Protein AF-A0A356MSA2-F1 (afdb_monomer_lite)

Radius of gyration: 12.07 Å; chains: 1; bounding box: 28×16×29 Å

Secondary structure (DSSP, 8-state):
-B-TTT--B--------S-HHHHHHHHHHHHHH-HHHHB-TTT-PBPP--GGGT-

Sequence (55 aa):
WFSDKENELLYEEYFQLRNIEKDFLPVFKKFYSSEELRTCPVSGEIMEVDPRFVD

pLDDT: mean 92.56, std 6.52, range [60.97, 97.38]

Foldseek 3Di:
DAAPPPRHQLDDDDDDDPDPVPPVLVV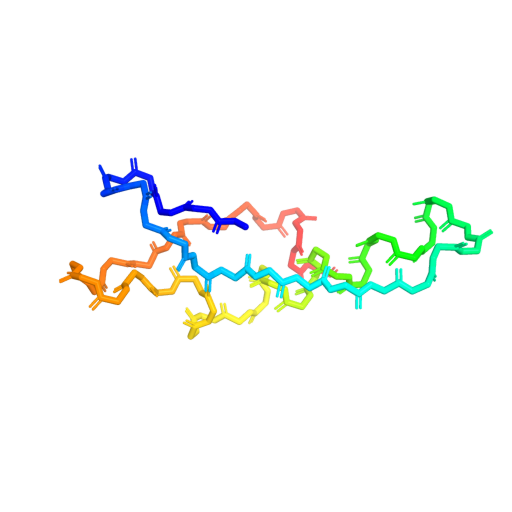LQVCQQDQNSQQDPPPRDGDDHDVVSPD

Structure (mmCIF, N/CA/C/O backbone):
data_AF-A0A356MSA2-F1
#
_entry.id   AF-A0A356MSA2-F1
#
loop_
_atom_site.group_PDB
_atom_site.id
_atom_site.type_symbol
_atom_site.label_atom_id
_atom_site.label_alt_id
_atom_site.label_comp_id
_atom_site.label_asym_id
_atom_site.label_entity_id
_atom_site.label_seq_id
_atom_site.pdbx_PDB_ins_code
_atom_site.Cartn_x
_atom_site.Cartn_y
_atom_site.Cartn_z
_atom_site.occupancy
_atom_site.B_iso_or_equiv
_atom_site.auth_seq_id
_atom_site.auth_comp_id
_atom_site.auth_asym_id
_atom_site.auth_atom_id
_atom_site.pdbx_PDB_model_num
ATOM 1 N N . TRP A 1 1 ? 2.075 4.554 2.816 1.00 95.56 1 TRP A N 1
ATOM 2 C CA . TRP A 1 1 ? 0.632 4.838 2.751 1.00 95.56 1 TRP A CA 1
ATOM 3 C C . TRP A 1 1 ? 0.094 5.005 4.152 1.00 95.56 1 TRP A C 1
ATOM 5 O O . TRP A 1 1 ? 0.537 4.283 5.038 1.00 95.56 1 TRP A O 1
ATOM 15 N N . PHE A 1 2 ? -0.823 5.950 4.335 1.00 96.31 2 PHE A N 1
ATOM 16 C CA . PHE A 1 2 ? -1.469 6.253 5.613 1.00 96.31 2 PHE A CA 1
ATOM 17 C C . PHE A 1 2 ? -2.982 6.111 5.471 1.00 96.31 2 PHE A C 1
ATOM 19 O O . PHE A 1 2 ? -3.486 6.364 4.381 1.00 96.31 2 PHE A O 1
ATOM 26 N N . SER A 1 3 ? -3.683 5.697 6.526 1.00 95.62 3 SER A N 1
ATOM 27 C CA . SER A 1 3 ? -5.145 5.574 6.519 1.00 95.62 3 SER A CA 1
ATOM 28 C C . SER A 1 3 ? -5.835 6.933 6.393 1.00 95.62 3 SER A C 1
ATOM 30 O O . SER A 1 3 ? -5.307 7.949 6.843 1.00 95.62 3 SER A O 1
ATOM 32 N N . ASP A 1 4 ? -7.031 6.949 5.802 1.00 92.75 4 ASP A N 1
ATOM 33 C CA . ASP A 1 4 ? -7.740 8.198 5.501 1.00 92.75 4 ASP A CA 1
ATOM 34 C C . ASP A 1 4 ? -8.314 8.875 6.754 1.00 92.75 4 ASP A C 1
ATOM 36 O O . ASP A 1 4 ? -8.353 10.105 6.816 1.00 92.75 4 ASP A O 1
ATOM 40 N N . LYS A 1 5 ? -8.767 8.103 7.756 1.00 94.12 5 LYS A N 1
ATOM 41 C CA . LYS A 1 5 ? -9.366 8.676 8.975 1.00 94.12 5 LYS A CA 1
ATOM 42 C C . LYS A 1 5 ? -8.358 8.937 10.080 1.00 94.12 5 LYS A C 1
ATOM 44 O O . LYS A 1 5 ? -8.321 10.035 10.625 1.00 94.12 5 LYS A O 1
ATOM 49 N N . GLU A 1 6 ? -7.568 7.924 10.418 1.00 95.38 6 GLU A N 1
ATOM 50 C CA . GLU A 1 6 ? -6.693 7.967 11.596 1.00 95.38 6 GLU A CA 1
ATOM 51 C C . GLU A 1 6 ? -5.284 8.477 11.264 1.00 95.38 6 GLU A C 1
ATOM 53 O O . GLU A 1 6 ? -4.506 8.771 12.168 1.00 95.38 6 GLU A O 1
ATOM 58 N N . ASN A 1 7 ? -4.946 8.606 9.972 1.00 95.81 7 ASN A N 1
ATOM 59 C CA . ASN A 1 7 ? -3.597 8.937 9.509 1.00 95.81 7 ASN A CA 1
ATOM 60 C C . ASN A 1 7 ? -2.531 7.994 10.107 1.00 95.81 7 ASN A C 1
ATOM 62 O O . ASN A 1 7 ? -1.422 8.403 10.453 1.00 95.81 7 ASN A O 1
ATOM 66 N N . GLU A 1 8 ? -2.883 6.714 10.219 1.00 97.31 8 GLU A N 1
ATOM 67 C CA . GLU A 1 8 ? -2.018 5.647 10.721 1.00 97.31 8 GLU A CA 1
ATOM 68 C C . GLU A 1 8 ? -1.235 5.013 9.580 1.00 97.31 8 GLU A C 1
ATOM 70 O O . GLU A 1 8 ? -1.747 4.871 8.467 1.00 97.31 8 GLU A O 1
ATOM 75 N N . LEU A 1 9 ? 0.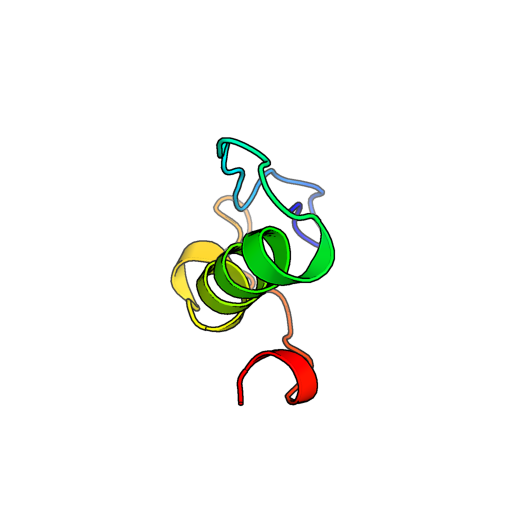015 4.627 9.839 1.00 97.25 9 LEU A N 1
ATOM 76 C CA . LEU A 1 9 ? 0.860 4.013 8.820 1.00 97.25 9 LEU A CA 1
ATOM 77 C C . LEU A 1 9 ? 0.297 2.637 8.438 1.00 97.25 9 LEU A C 1
ATOM 79 O O . LEU A 1 9 ? 0.273 1.720 9.253 1.00 97.25 9 LEU A O 1
ATOM 83 N N . LEU A 1 10 ? -0.116 2.489 7.179 1.00 97.19 10 LEU A N 1
ATOM 84 C CA . LEU A 1 10 ? -0.615 1.224 6.634 1.00 97.19 10 LEU A CA 1
ATOM 85 C C . LEU A 1 10 ? 0.517 0.368 6.076 1.00 97.19 10 LEU A C 1
ATOM 87 O O . LEU A 1 10 ? 0.616 -0.828 6.330 1.00 97.19 10 LEU A O 1
ATOM 91 N N . TYR A 1 11 ? 1.376 0.997 5.276 1.00 97.25 11 TYR A N 1
ATOM 92 C CA . TYR A 1 11 ? 2.422 0.293 4.554 1.00 97.25 11 TYR A CA 1
ATOM 93 C C . TYR A 1 11 ? 3.551 1.234 4.156 1.00 97.25 11 TYR A C 1
ATOM 95 O O . TYR A 1 11 ? 3.306 2.346 3.682 1.00 97.25 11 TYR A O 1
ATOM 103 N N . GLU A 1 12 ? 4.785 0.770 4.276 1.00 96.62 12 GLU A N 1
ATOM 104 C CA . GLU A 1 12 ? 5.964 1.407 3.701 1.00 96.62 12 GLU A CA 1
ATOM 105 C C . GLU A 1 12 ? 6.877 0.341 3.097 1.00 96.62 12 GLU A C 1
ATOM 107 O O . GLU A 1 12 ? 6.924 -0.797 3.562 1.00 96.62 12 GLU A O 1
ATOM 112 N N . GLU A 1 13 ? 7.593 0.699 2.034 1.00 94.88 13 GLU A N 1
ATOM 113 C CA . GLU A 1 13 ? 8.540 -0.203 1.387 1.00 94.88 13 GLU A CA 1
ATOM 114 C C . GLU A 1 13 ? 9.756 0.575 0.901 1.00 94.88 13 GLU A C 1
ATOM 116 O O . GLU A 1 13 ? 9.638 1.597 0.221 1.00 94.88 13 GLU A O 1
ATOM 121 N N . TYR A 1 14 ? 10.933 0.051 1.229 1.00 94.69 14 TYR A N 1
ATOM 122 C CA . TYR A 1 14 ? 12.203 0.542 0.723 1.00 94.69 14 TYR A CA 1
ATOM 123 C C . TYR A 1 14 ? 12.673 -0.366 -0.406 1.00 94.69 14 TYR A C 1
ATOM 125 O O . TYR A 1 14 ? 12.769 -1.581 -0.245 1.00 94.69 14 TYR A O 1
ATOM 133 N N . PHE A 1 15 ? 13.011 0.231 -1.542 1.00 93.44 15 PHE A N 1
ATOM 134 C CA . PHE A 1 15 ? 13.515 -0.492 -2.701 1.00 93.44 15 PHE A CA 1
ATOM 135 C 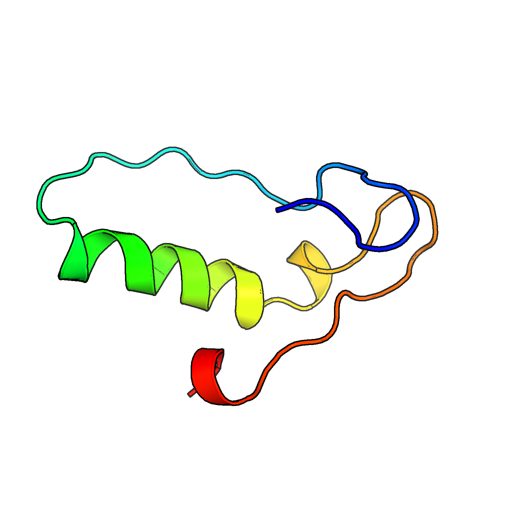C . PHE A 1 15 ? 14.641 0.290 -3.374 1.00 93.44 15 PHE A C 1
ATOM 137 O O . PHE A 1 15 ? 14.738 1.515 -3.270 1.00 93.44 15 PHE A O 1
ATOM 144 N N . GLN A 1 16 ? 15.529 -0.433 -4.058 1.00 94.44 16 GLN A N 1
ATOM 145 C CA . GLN A 1 16 ? 16.592 0.195 -4.829 1.00 94.44 16 GLN A CA 1
ATOM 146 C C . GLN A 1 16 ? 16.000 0.789 -6.106 1.00 94.44 16 GLN A C 1
ATOM 148 O O . GLN A 1 16 ? 15.572 0.055 -6.993 1.00 94.44 16 GLN A O 1
ATOM 153 N N . LEU A 1 17 ? 16.049 2.112 -6.221 1.00 95.00 17 LEU A N 1
ATOM 154 C CA . LEU A 1 17 ? 15.604 2.814 -7.414 1.00 95.00 17 LEU A CA 1
ATOM 155 C C . LEU A 1 17 ? 16.649 2.711 -8.532 1.00 95.00 17 LEU A C 1
ATOM 157 O O . LEU A 1 17 ? 17.755 3.240 -8.410 1.00 95.00 17 LEU A O 1
ATOM 161 N N . ARG A 1 18 ? 16.294 2.048 -9.634 1.00 95.50 18 ARG A N 1
ATOM 162 C CA . ARG A 1 18 ? 17.094 1.972 -10.868 1.00 95.50 18 ARG A CA 1
ATOM 163 C C . ARG A 1 18 ? 16.407 2.698 -12.021 1.00 95.50 18 ARG A C 1
ATOM 165 O O . ARG A 1 18 ? 17.077 3.321 -12.839 1.00 95.50 18 ARG A O 1
ATOM 172 N N . ASN A 1 19 ? 15.081 2.631 -12.081 1.00 95.50 19 ASN A N 1
ATOM 173 C CA . ASN A 1 19 ? 14.241 3.304 -13.057 1.00 95.50 19 ASN A CA 1
ATOM 174 C C . ASN A 1 19 ? 12.917 3.742 -12.412 1.00 95.50 19 ASN A C 1
ATOM 176 O O . ASN A 1 19 ? 12.116 2.913 -11.989 1.00 95.50 19 ASN A O 1
ATOM 180 N N . ILE A 1 20 ? 12.666 5.051 -12.390 1.00 92.31 20 ILE A N 1
ATOM 181 C CA . ILE A 1 20 ? 11.494 5.633 -11.725 1.00 92.31 20 ILE A CA 1
ATOM 182 C C . ILE A 1 20 ? 10.150 5.179 -12.304 1.00 92.31 20 ILE A C 1
ATOM 184 O O . ILE A 1 20 ? 9.215 4.949 -11.549 1.00 92.31 20 ILE A O 1
ATOM 188 N N . GLU A 1 21 ? 10.044 4.990 -13.616 1.00 90.25 21 GLU A N 1
ATOM 189 C CA . GLU A 1 21 ? 8.778 4.596 -14.245 1.00 90.25 21 GLU A CA 1
ATOM 190 C C . GLU A 1 21 ? 8.463 3.118 -14.011 1.00 90.25 21 GLU A C 1
ATOM 192 O O . GLU A 1 21 ? 7.302 2.733 -13.894 1.00 90.25 21 GLU A O 1
ATOM 197 N N . LYS A 1 22 ? 9.499 2.278 -13.941 1.00 91.00 22 LYS A N 1
ATOM 198 C CA . LYS A 1 22 ? 9.340 0.822 -13.864 1.00 91.00 22 LYS A CA 1
ATOM 199 C C . LYS A 1 22 ? 9.330 0.287 -12.443 1.00 91.00 22 LYS A C 1
ATOM 201 O O . LYS A 1 22 ? 8.634 -0.688 -12.190 1.00 91.00 22 LYS A O 1
ATOM 206 N N . ASP A 1 23 ? 10.087 0.897 -11.537 1.00 92.50 23 ASP A N 1
ATOM 207 C CA . ASP A 1 23 ? 10.305 0.324 -10.207 1.00 92.50 23 ASP A CA 1
ATOM 208 C C . ASP A 1 23 ? 9.211 0.726 -9.215 1.00 92.50 23 ASP A C 1
ATOM 210 O O . ASP A 1 23 ? 8.945 -0.005 -8.267 1.00 92.50 23 ASP A O 1
ATOM 214 N N . PHE A 1 24 ? 8.528 1.849 -9.446 1.00 92.19 24 PHE A N 1
ATOM 215 C CA . PHE A 1 24 ? 7.452 2.309 -8.570 1.00 92.19 24 PHE A CA 1
ATOM 216 C C . PHE A 1 24 ? 6.138 1.552 -8.788 1.00 92.19 24 PHE A C 1
ATOM 218 O O . PHE A 1 24 ? 5.465 1.198 -7.819 1.00 92.19 24 PHE A O 1
ATOM 225 N N . LEU A 1 25 ? 5.760 1.289 -10.045 1.00 90.25 25 LEU A N 1
ATOM 226 C CA . LEU A 1 25 ? 4.476 0.656 -10.379 1.00 90.25 25 LEU A CA 1
ATOM 227 C C . LEU A 1 25 ? 4.259 -0.702 -9.678 1.00 90.25 25 LEU A C 1
ATOM 229 O O . LEU A 1 25 ? 3.165 -0.911 -9.156 1.00 90.25 25 LEU A O 1
ATOM 233 N N . PRO A 1 26 ? 5.258 -1.604 -9.576 1.00 91.62 26 PRO A N 1
ATOM 234 C CA . PRO A 1 26 ? 5.121 -2.842 -8.812 1.00 91.62 26 PRO A CA 1
ATOM 235 C C . PRO A 1 26 ? 4.826 -2.617 -7.325 1.00 91.62 26 PRO A C 1
ATOM 237 O O . PRO A 1 26 ? 4.038 -3.362 -6.747 1.00 91.62 26 PRO A O 1
ATOM 240 N N . VAL A 1 27 ? 5.417 -1.586 -6.711 1.00 93.19 27 VAL A N 1
ATOM 241 C CA . VAL A 1 27 ? 5.199 -1.251 -5.293 1.00 93.19 27 VAL A CA 1
ATOM 242 C C . VAL A 1 27 ? 3.776 -0.729 -5.088 1.00 93.19 27 VAL A C 1
ATOM 244 O O . VAL A 1 27 ? 3.081 -1.180 -4.178 1.00 93.19 27 VAL A O 1
ATOM 247 N N . PHE A 1 28 ? 3.296 0.142 -5.985 1.00 91.62 28 PHE A N 1
ATOM 248 C CA . PHE A 1 28 ? 1.896 0.577 -5.993 1.00 91.62 28 PHE A CA 1
ATOM 249 C C . PHE A 1 28 ? 0.940 -0.610 -6.159 1.00 91.62 28 PHE A C 1
ATOM 251 O O . PHE A 1 28 ? 0.014 -0.758 -5.365 1.00 91.62 28 PHE A O 1
ATOM 258 N N . LYS A 1 29 ? 1.183 -1.489 -7.140 1.00 91.38 29 LYS A N 1
ATOM 259 C CA . LYS A 1 29 ? 0.323 -2.653 -7.395 1.00 91.38 29 LYS A CA 1
ATOM 260 C C . LYS A 1 29 ? 0.283 -3.601 -6.199 1.00 91.38 29 LYS A C 1
ATOM 262 O O . LYS A 1 29 ? -0.790 -4.074 -5.840 1.00 91.38 29 LYS A O 1
ATOM 267 N N . LYS A 1 30 ? 1.418 -3.851 -5.539 1.00 92.94 30 LYS A N 1
ATOM 268 C CA . LYS A 1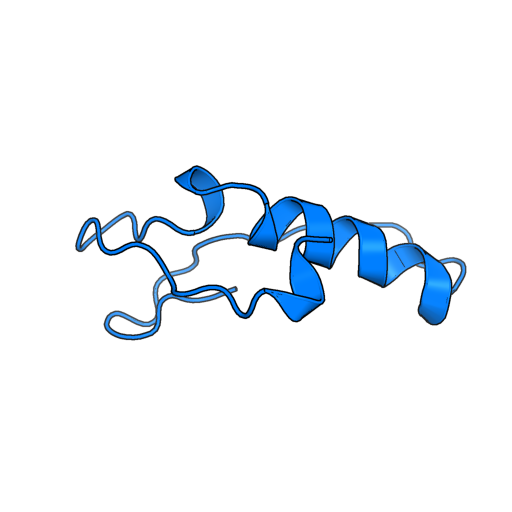 30 ? 1.491 -4.674 -4.321 1.00 92.94 30 LYS A CA 1
ATOM 269 C C . LYS A 1 30 ? 0.626 -4.112 -3.194 1.00 92.94 30 LYS A C 1
ATOM 271 O O . LYS A 1 30 ? -0.110 -4.868 -2.569 1.00 92.94 30 LYS A O 1
ATOM 276 N N . PHE A 1 31 ? 0.684 -2.800 -2.965 1.00 95.12 31 PHE A N 1
ATOM 277 C CA . PHE A 1 31 ? -0.152 -2.147 -1.962 1.00 95.12 31 PHE A CA 1
ATOM 278 C C . PHE A 1 31 ? -1.641 -2.212 -2.335 1.00 95.12 31 PHE A C 1
ATOM 280 O O . PHE A 1 31 ? -2.450 -2.717 -1.564 1.00 95.12 31 PHE A O 1
ATOM 287 N N . TYR A 1 32 ? -2.007 -1.767 -3.539 1.00 94.12 32 TYR A N 1
ATOM 288 C CA . TYR A 1 32 ? -3.410 -1.657 -3.948 1.00 94.12 32 TYR A CA 1
ATOM 289 C C . TYR A 1 32 ? -4.112 -3.006 -4.173 1.00 94.12 32 TYR A C 1
ATOM 291 O O . TYR A 1 32 ? -5.325 -3.095 -3.989 1.00 94.12 32 TYR A O 1
ATOM 299 N N . SER A 1 33 ? -3.373 -4.068 -4.507 1.00 93.25 33 SER A N 1
ATOM 300 C CA . SER A 1 33 ? -3.927 -5.424 -4.662 1.00 93.25 33 SER A CA 1
ATOM 301 C C . SER A 1 33 ? -4.092 -6.196 -3.349 1.00 93.25 33 SER A C 1
ATOM 303 O O . SER A 1 33 ? -4.761 -7.228 -3.342 1.00 93.25 33 SER A O 1
ATOM 305 N N . SER A 1 34 ? -3.523 -5.717 -2.238 1.00 95.12 34 SER A N 1
ATOM 306 C CA . SER A 1 34 ? -3.646 -6.370 -0.933 1.00 95.12 34 SER A CA 1
ATOM 307 C C . SER A 1 34 ? -4.666 -5.649 -0.060 1.00 95.12 34 SER A C 1
ATOM 309 O O . SER A 1 34 ? -4.499 -4.481 0.276 1.00 95.12 34 SER A O 1
ATOM 311 N N . GLU A 1 35 ? -5.743 -6.338 0.313 1.00 94.75 35 GLU A N 1
ATOM 312 C CA . GLU A 1 35 ? -6.703 -5.823 1.298 1.00 94.75 35 GLU A CA 1
ATOM 313 C C . GLU A 1 35 ? -6.063 -5.693 2.681 1.00 94.75 35 GLU A C 1
ATOM 315 O O . GLU A 1 35 ? -6.220 -4.668 3.328 1.00 94.75 35 GLU A O 1
ATOM 320 N N . GLU A 1 36 ? -5.250 -6.673 3.082 1.00 96.06 36 GLU A N 1
ATOM 321 C CA . GLU A 1 36 ? -4.550 -6.672 4.369 1.00 96.06 36 GLU A CA 1
ATOM 322 C C . GLU A 1 36 ? -3.651 -5.442 4.536 1.00 96.06 36 GLU A C 1
ATOM 324 O O . GLU A 1 36 ? -3.709 -4.781 5.568 1.00 96.06 36 GLU A O 1
ATOM 329 N N . LEU A 1 37 ? -2.878 -5.080 3.503 1.00 96.31 37 LEU A N 1
ATOM 330 C CA . LEU A 1 37 ? -2.011 -3.894 3.545 1.00 96.31 37 LEU A CA 1
ATOM 331 C C . LEU A 1 37 ? -2.797 -2.578 3.545 1.00 96.31 37 LEU A C 1
ATOM 333 O O . LEU A 1 37 ? -2.237 -1.535 3.873 1.00 96.31 37 LEU A O 1
ATOM 337 N N . ARG A 1 38 ? -4.073 -2.609 3.155 1.00 96.31 38 ARG A N 1
ATOM 338 C CA . ARG A 1 38 ? -4.971 -1.449 3.129 1.00 96.31 38 ARG A CA 1
ATOM 339 C C . ARG A 1 38 ? -5.842 -1.341 4.376 1.00 96.31 38 ARG A C 1
ATOM 341 O O . ARG A 1 38 ? -6.539 -0.338 4.520 1.00 96.31 38 ARG A O 1
ATOM 348 N N . THR A 1 39 ? -5.813 -2.335 5.257 1.00 97.38 39 THR A N 1
ATOM 349 C CA . THR A 1 39 ? -6.607 -2.344 6.483 1.00 97.38 39 THR A CA 1
ATOM 350 C C . THR A 1 39 ? -5.913 -1.535 7.570 1.00 97.38 39 THR A C 1
ATOM 352 O O . THR A 1 39 ? -4.789 -1.829 7.973 1.00 97.38 39 THR A O 1
ATOM 355 N N . CYS A 1 40 ? -6.602 -0.520 8.085 1.00 97.00 40 CYS A N 1
ATOM 356 C CA . CYS A 1 40 ? -6.143 0.276 9.211 1.00 97.00 40 CYS A CA 1
ATOM 357 C C . CYS A 1 40 ? -6.035 -0.590 10.475 1.00 97.00 40 CYS A C 1
ATOM 359 O O . CYS A 1 40 ? -7.032 -1.194 10.881 1.00 97.00 40 CYS A O 1
ATOM 361 N N . PRO A 1 41 ? -4.876 -0.611 11.157 1.00 95.62 41 PRO A N 1
ATOM 362 C CA . PRO A 1 41 ? -4.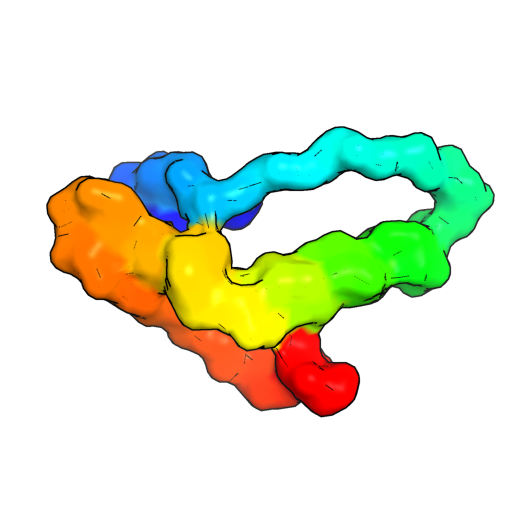686 -1.436 12.348 1.00 95.62 41 PRO A CA 1
ATOM 363 C C . PRO A 1 41 ? -5.479 -0.936 13.566 1.00 95.62 41 PRO A C 1
ATOM 365 O O . PRO A 1 41 ? -5.688 -1.695 14.510 1.00 95.62 41 PRO A O 1
ATOM 368 N N . VAL A 1 42 ? -5.916 0.328 13.559 1.00 95.69 42 VAL A N 1
ATOM 369 C CA . VAL A 1 42 ? -6.636 0.954 14.680 1.00 95.69 42 VAL A CA 1
ATOM 370 C C . VAL A 1 42 ? -8.150 0.836 14.517 1.00 95.69 42 VAL A C 1
ATOM 372 O O . VAL A 1 42 ? -8.837 0.408 15.441 1.00 95.69 42 VAL A O 1
ATOM 375 N N . SER A 1 43 ? -8.681 1.204 13.349 1.00 95.75 43 SER A N 1
ATOM 376 C CA . SER A 1 43 ? -10.130 1.251 13.104 1.00 95.75 43 SER A CA 1
ATOM 377 C C . SER A 1 43 ? -10.675 0.020 12.373 1.00 95.75 43 SER A C 1
ATOM 379 O O . SER A 1 43 ? -11.886 -0.193 12.369 1.00 95.75 43 SER A O 1
ATOM 381 N N . GLY A 1 44 ? -9.808 -0.783 11.746 1.00 95.19 44 GLY A N 1
ATOM 382 C CA . GLY A 1 44 ? -10.204 -1.904 10.890 1.00 95.19 44 GLY A CA 1
ATOM 383 C C . GLY A 1 44 ? -10.809 -1.485 9.548 1.00 95.19 44 GLY A C 1
ATOM 384 O O . GLY A 1 44 ? -11.288 -2.340 8.808 1.00 95.19 44 GLY A O 1
ATOM 385 N N . GLU A 1 45 ? -10.823 -0.188 9.223 1.00 95.94 45 GLU A N 1
ATOM 386 C CA . GLU A 1 45 ? -11.298 0.273 7.920 1.00 95.94 45 GLU A CA 1
ATOM 387 C C . GLU A 1 45 ? -10.335 -0.137 6.809 1.00 95.94 45 GLU A C 1
ATOM 389 O O . GLU A 1 45 ? -9.122 -0.132 7.000 1.00 95.94 45 GLU A O 1
ATOM 394 N N . ILE A 1 46 ? -10.873 -0.444 5.636 1.00 96.12 46 ILE A N 1
ATOM 395 C CA . ILE A 1 46 ? -10.078 -0.789 4.463 1.00 96.12 46 ILE A CA 1
ATOM 396 C C . ILE A 1 46 ? -10.019 0.451 3.569 1.00 96.12 46 ILE A C 1
ATOM 398 O O . ILE A 1 46 ? -11.061 0.968 3.174 1.00 96.12 46 ILE A O 1
ATOM 402 N N . MET A 1 47 ? -8.815 0.925 3.245 1.00 94.62 47 MET A N 1
ATOM 403 C CA . MET A 1 47 ? -8.622 2.043 2.314 1.00 94.62 47 MET A CA 1
ATOM 404 C C . MET A 1 47 ? -9.212 1.704 0.941 1.00 94.62 47 MET A C 1
ATOM 406 O O . MET A 1 47 ? -8.860 0.678 0.360 1.00 94.62 47 MET A O 1
ATOM 410 N N . GLU A 1 48 ? -10.057 2.576 0.395 1.00 92.75 48 GLU A N 1
ATOM 411 C CA . GLU A 1 48 ? -10.664 2.388 -0.927 1.00 92.75 48 GLU A CA 1
ATOM 412 C C . GLU A 1 48 ? -9.611 2.363 -2.044 1.00 92.75 48 GLU A C 1
ATOM 414 O O . GLU A 1 48 ? -8.591 3.055 -1.993 1.00 92.75 48 GLU A O 1
ATOM 419 N N . VAL A 1 49 ? -9.863 1.559 -3.079 1.00 90.94 49 VAL A N 1
ATOM 420 C CA . VAL A 1 49 ? -8.956 1.431 -4.227 1.00 90.94 49 VAL A CA 1
ATOM 421 C C . VAL A 1 49 ? -9.624 1.958 -5.472 1.00 90.94 49 VAL A C 1
ATOM 423 O O . VAL A 1 49 ? -10.764 1.611 -5.772 1.00 90.94 49 VAL A O 1
ATOM 426 N N . ASP A 1 50 ? -8.882 2.739 -6.247 1.00 85.62 50 ASP A N 1
ATOM 427 C CA . ASP A 1 50 ? -9.300 3.041 -7.604 1.00 85.62 50 ASP A CA 1
ATOM 428 C C . ASP A 1 50 ? -8.957 1.844 -8.513 1.00 85.62 50 ASP A C 1
ATOM 430 O O . ASP A 1 50 ? -7.782 1.459 -8.585 1.00 85.62 50 ASP A O 1
ATOM 434 N N . PRO A 1 51 ? -9.943 1.263 -9.226 1.00 83.62 51 PRO A N 1
ATOM 435 C CA . PRO A 1 51 ? -9.737 0.110 -10.104 1.00 83.62 51 PRO A CA 1
ATOM 436 C C . PRO A 1 51 ? -8.591 0.280 -11.110 1.00 83.62 51 PRO A C 1
ATOM 438 O O . PRO A 1 51 ? -7.956 -0.702 -11.484 1.00 83.62 51 PRO A O 1
ATOM 441 N N . ARG A 1 52 ? -8.261 1.522 -11.497 1.00 80.69 52 ARG A N 1
ATOM 442 C CA . ARG A 1 52 ? -7.149 1.837 -12.411 1.00 80.69 52 ARG A CA 1
ATOM 443 C C . ARG A 1 52 ? -5.777 1.367 -11.916 1.00 80.69 52 ARG A C 1
ATOM 445 O O . ARG A 1 52 ? -4.861 1.277 -12.728 1.00 80.69 52 ARG A O 1
ATOM 452 N N . PHE A 1 53 ? -5.610 1.108 -10.617 1.00 75.62 53 PHE A N 1
ATOM 453 C CA . PHE A 1 53 ? -4.337 0.675 -10.025 1.00 75.62 53 PHE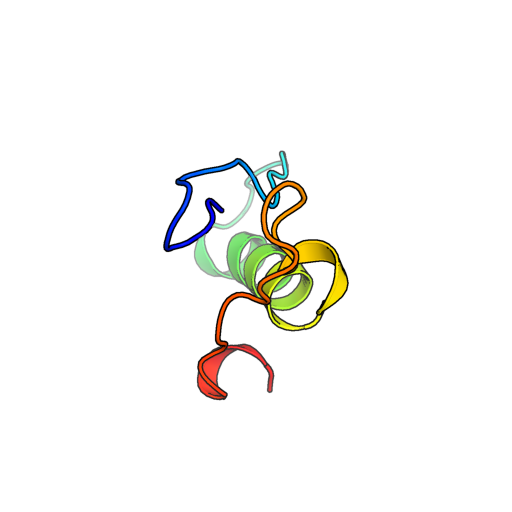 A CA 1
ATOM 454 C C . PHE A 1 53 ? -4.274 -0.823 -9.695 1.00 75.62 53 PHE A C 1
ATOM 456 O O . PHE A 1 53 ? -3.265 -1.278 -9.152 1.00 75.62 53 PHE A O 1
ATOM 463 N N . VAL A 1 54 ? -5.332 -1.582 -10.001 1.00 72.62 54 VAL A N 1
ATOM 464 C CA . VAL A 1 54 ? -5.454 -3.004 -9.630 1.00 72.62 54 VAL A CA 1
ATOM 465 C C . VAL A 1 54 ? -5.344 -3.944 -10.842 1.00 72.62 54 VAL A C 1
ATOM 467 O O . VAL A 1 54 ? -4.959 -5.100 -10.661 1.00 72.62 54 VAL A O 1
ATOM 470 N N . ASP A 1 55 ? -5.582 -3.444 -12.062 1.00 60.97 55 ASP A N 1
ATOM 471 C CA . ASP A 1 55 ? -5.434 -4.195 -13.327 1.00 60.97 55 ASP A CA 1
ATOM 472 C C . ASP A 1 55 ? -3.976 -4.583 -13.658 1.00 60.97 55 ASP A C 1
ATOM 474 O O . ASP A 1 55 ? -3.018 -3.791 -13.471 1.00 60.97 55 ASP A O 1
#